Protein AF-A0A382PDN5-F1 (afdb_monomer_lite)

Secondary structure (DSSP, 8-state):
--EEEEESS--HHHHHHHTT-SSEEEEESSHHHHHHHHHTT---EEGGGG--HHHHHHHHHHHHHHHHHHHHGGGSS-EETTEEGGGGS-HHHHHHHHHHHHHHHHHHHHHHHH---SEEEE-HHHHHHHTTSTTGGGEEE--PPP-SS----------

Structure (mmCIF, N/CA/C/O backbone):
data_AF-A0A382PDN5-F1
#
_entry.id   AF-A0A382PDN5-F1
#
loop_
_atom_site.group_PDB
_atom_site.id
_atom_site.type_symbol
_atom_site.label_atom_id
_atom_site.label_alt_id
_atom_site.label_comp_id
_atom_site.label_asym_id
_atom_site.label_entity_id
_atom_site.label_seq_id
_atom_site.pdbx_PDB_ins_code
_atom_site.Cartn_x
_atom_site.Cartn_y
_atom_site.Cartn_z
_atom_site.occupancy
_atom_site.B_iso_or_equiv
_atom_site.auth_seq_id
_atom_site.auth_comp_id
_atom_site.auth_asym_id
_atom_site.auth_atom_id
_atom_site.pdbx_PDB_model_num
ATOM 1 N N . MET A 1 1 ? -5.669 5.560 24.860 1.00 66.44 1 MET A N 1
ATOM 2 C CA . MET A 1 1 ? -4.879 5.960 23.679 1.00 66.44 1 MET A CA 1
ATOM 3 C C . MET A 1 1 ? -5.207 4.973 22.573 1.00 66.44 1 MET A C 1
ATOM 5 O O . MET A 1 1 ? -5.475 3.821 22.897 1.00 66.44 1 MET A O 1
ATOM 9 N N . THR A 1 2 ? -5.313 5.433 21.328 1.00 86.69 2 THR A N 1
ATOM 10 C CA . THR A 1 2 ? -5.840 4.627 20.216 1.00 86.69 2 THR A CA 1
ATOM 11 C C . THR A 1 2 ? -4.689 3.966 19.462 1.00 86.69 2 THR A C 1
ATOM 13 O O . THR A 1 2 ? -3.720 4.637 19.099 1.00 86.69 2 THR A O 1
ATOM 16 N N . GLU A 1 3 ? -4.789 2.655 19.248 1.00 91.38 3 GLU A N 1
ATOM 17 C CA . GLU A 1 3 ? -3.899 1.907 18.353 1.00 91.38 3 GLU A CA 1
ATOM 18 C C . GLU A 1 3 ? -4.482 1.931 16.933 1.00 91.38 3 GLU A C 1
ATOM 20 O O . GLU A 1 3 ? -5.696 1.799 16.763 1.00 91.38 3 GLU A O 1
ATOM 25 N N . LEU A 1 4 ? -3.630 2.072 15.917 1.00 93.38 4 LEU A N 1
ATOM 26 C CA . LEU A 1 4 ? -4.037 1.978 14.515 1.00 93.38 4 LEU A CA 1
ATOM 27 C C . LEU A 1 4 ? -3.518 0.685 13.894 1.00 93.38 4 LEU A C 1
ATOM 29 O O . LEU A 1 4 ? -2.347 0.352 14.053 1.00 93.38 4 LEU A O 1
ATOM 33 N N . TYR A 1 5 ? -4.369 0.005 13.134 1.00 94.00 5 TYR A N 1
ATOM 34 C CA . TYR A 1 5 ? -4.024 -1.193 12.382 1.00 94.00 5 TYR A CA 1
ATOM 35 C C . TYR A 1 5 ? -4.235 -0.946 10.895 1.00 94.00 5 TYR A C 1
ATOM 37 O O . TYR A 1 5 ? -5.367 -0.755 10.447 1.00 94.00 5 TYR A O 1
ATOM 45 N N . ILE A 1 6 ? -3.144 -0.966 10.137 1.00 94.38 6 ILE A N 1
ATOM 46 C CA . ILE A 1 6 ? -3.175 -0.935 8.679 1.00 94.38 6 ILE A CA 1
ATOM 47 C C . ILE A 1 6 ? -3.055 -2.378 8.201 1.00 94.38 6 ILE A C 1
ATOM 49 O O . ILE A 1 6 ? -1.999 -2.999 8.315 1.00 94.38 6 ILE A O 1
ATOM 53 N N . LEU A 1 7 ? -4.178 -2.925 7.743 1.00 93.19 7 LEU A N 1
ATOM 54 C CA . LEU A 1 7 ? -4.314 -4.330 7.393 1.00 93.19 7 LEU A CA 1
ATOM 55 C C . LEU A 1 7 ? -4.007 -4.544 5.917 1.00 93.19 7 LEU A C 1
ATOM 57 O O . LEU A 1 7 ? -4.648 -3.938 5.050 1.00 93.19 7 LEU A O 1
ATOM 61 N N . GLU A 1 8 ? -3.078 -5.460 5.663 1.00 92.50 8 GLU A N 1
ATOM 62 C CA . GLU A 1 8 ? -2.847 -6.024 4.344 1.00 92.50 8 GLU A CA 1
ATOM 63 C C . GLU A 1 8 ? -2.536 -7.527 4.451 1.00 92.50 8 GLU A C 1
ATOM 65 O O . GLU A 1 8 ? -1.745 -7.935 5.303 1.00 92.50 8 GLU A O 1
ATOM 70 N N . GLY A 1 9 ? -3.185 -8.368 3.639 1.00 88.62 9 GLY A N 1
ATOM 71 C CA . GLY A 1 9 ? -2.956 -9.820 3.621 1.00 88.62 9 GLY A CA 1
ATOM 72 C C . GLY A 1 9 ? -3.216 -10.515 4.966 1.00 88.62 9 GLY A C 1
ATOM 73 O O . GLY A 1 9 ? -2.573 -11.516 5.286 1.00 88.62 9 GLY A O 1
ATOM 74 N N . ILE A 1 10 ? -4.114 -9.969 5.795 1.00 86.94 10 ILE A N 1
ATOM 75 C CA . ILE A 1 10 ? -4.315 -10.438 7.173 1.00 86.94 10 ILE A CA 1
ATOM 76 C C . ILE A 1 10 ? -4.905 -11.854 7.203 1.00 86.94 10 ILE A C 1
ATOM 78 O O . ILE A 1 10 ? -5.889 -12.148 6.515 1.00 86.94 10 ILE A O 1
ATOM 82 N N . LYS A 1 11 ? -4.354 -12.748 8.031 1.00 86.19 11 LYS A N 1
ATOM 83 C CA . LYS A 1 11 ? -4.932 -14.089 8.214 1.00 86.19 11 LYS A CA 1
ATOM 84 C C . LYS A 1 11 ? -6.149 -14.042 9.135 1.00 86.19 11 LYS A C 1
ATOM 86 O O . LYS A 1 11 ? -6.278 -13.194 10.013 1.00 86.19 11 LYS A O 1
ATOM 91 N N . GLU A 1 12 ? -7.040 -15.007 8.952 1.00 81.00 12 GLU A N 1
ATOM 92 C CA . GLU A 1 12 ? -8.290 -15.111 9.712 1.00 81.00 12 GLU A CA 1
ATOM 93 C C . GLU A 1 12 ? -8.063 -15.244 11.235 1.00 81.00 12 GLU A C 1
ATOM 95 O O . GLU A 1 12 ? -8.740 -14.620 12.056 1.00 81.00 12 GLU A O 1
ATOM 100 N N . GLU A 1 13 ? -7.045 -16.013 11.621 1.00 81.31 13 GLU A N 1
ATOM 101 C CA . GLU A 1 13 ? -6.668 -16.227 13.022 1.00 81.31 13 GLU A CA 1
ATOM 102 C C . GLU A 1 13 ? -6.192 -14.931 13.701 1.00 81.31 13 GLU A C 1
ATOM 104 O O . GLU A 1 13 ? -6.551 -14.652 14.848 1.00 81.31 13 GLU A O 1
ATOM 109 N N . GLU A 1 14 ? -5.427 -14.106 12.982 1.00 81.69 14 GLU A N 1
ATOM 110 C CA . GLU A 1 14 ? -4.914 -12.822 13.471 1.00 81.69 14 GLU A CA 1
ATOM 111 C C . GLU A 1 14 ? -6.059 -11.819 13.664 1.00 81.69 14 GLU A C 1
ATOM 113 O O . GLU A 1 14 ? -6.145 -11.154 14.700 1.00 81.69 14 GLU A O 1
ATOM 118 N N . LEU A 1 15 ? -7.006 -11.784 12.722 1.00 81.44 15 LEU A N 1
ATOM 119 C CA . LEU A 1 15 ? -8.177 -10.908 12.771 1.00 81.44 15 LEU A CA 1
ATOM 120 C C . LEU A 1 15 ? -9.051 -11.148 14.009 1.00 81.44 15 LEU A C 1
ATOM 122 O O . LEU A 1 15 ? -9.508 -10.206 14.659 1.00 81.44 15 LEU A O 1
ATOM 126 N N . THR A 1 16 ? -9.249 -12.418 14.369 1.00 77.12 16 THR A N 1
ATOM 127 C CA . THR A 1 16 ? -10.064 -12.817 15.527 1.00 77.12 16 THR A CA 1
ATOM 128 C C . THR A 1 16 ? -9.489 -12.288 16.847 1.00 77.12 16 THR A C 1
ATOM 130 O O . THR A 1 16 ? -10.230 -12.005 17.795 1.00 77.12 16 THR A O 1
ATOM 133 N N . ASN A 1 17 ? -8.168 -12.119 16.923 1.00 78.19 17 ASN A N 1
ATOM 134 C CA . ASN A 1 17 ? -7.507 -11.532 18.086 1.00 78.19 17 ASN A CA 1
ATOM 135 C C . ASN A 1 17 ? -7.625 -10.002 18.105 1.00 78.19 17 ASN A C 1
ATOM 137 O O . ASN A 1 17 ? -7.815 -9.425 19.177 1.00 78.19 17 ASN A O 1
ATOM 141 N N . LEU A 1 18 ? -7.572 -9.354 16.938 1.00 77.81 18 LEU A N 1
ATOM 142 C CA . LEU A 1 18 ? -7.718 -7.901 16.804 1.00 77.81 18 LEU A CA 1
ATOM 143 C C . LEU A 1 18 ? -9.123 -7.415 17.172 1.00 77.81 18 LEU A C 1
ATOM 145 O O . LEU A 1 18 ? -9.258 -6.406 17.861 1.00 77.81 18 LEU A O 1
ATOM 149 N N . ALA A 1 19 ? -10.163 -8.169 16.805 1.00 70.00 19 ALA A N 1
ATOM 150 C CA . ALA A 1 19 ? -11.560 -7.827 17.090 1.00 70.00 19 ALA A CA 1
ATOM 151 C C . ALA A 1 19 ? -11.896 -7.737 18.596 1.00 70.00 19 ALA A C 1
ATOM 153 O O . ALA A 1 19 ? -12.935 -7.198 18.970 1.00 70.00 19 ALA A O 1
ATOM 154 N N . LYS A 1 20 ? -11.028 -8.251 19.479 1.00 70.75 20 LYS A N 1
ATOM 155 C CA . LYS A 1 20 ? -11.195 -8.185 20.942 1.00 70.75 20 LYS A CA 1
ATOM 156 C C . LYS A 1 20 ? -10.667 -6.881 21.556 1.00 70.75 20 LYS A C 1
ATOM 158 O O . LYS A 1 20 ? -10.794 -6.691 22.765 1.00 70.75 20 LYS A O 1
ATOM 163 N N . LYS A 1 21 ? -10.039 -6.001 20.766 1.00 70.88 21 LYS A N 1
ATOM 164 C CA . LYS A 1 21 ? -9.464 -4.737 21.243 1.00 70.88 21 LYS A CA 1
ATOM 165 C C . LYS A 1 21 ? -10.480 -3.595 21.127 1.00 70.88 21 LYS A C 1
ATOM 167 O O . LYS A 1 21 ? -10.923 -3.248 20.042 1.00 70.88 21 LYS A O 1
ATOM 172 N N . ASN A 1 22 ? -10.818 -2.980 22.262 1.00 62.56 22 ASN A N 1
ATOM 173 C CA . ASN A 1 22 ? -11.891 -1.978 22.368 1.00 62.56 22 ASN A CA 1
ATOM 174 C C . ASN A 1 22 ? -11.512 -0.551 21.907 1.00 62.56 22 ASN A C 1
ATOM 176 O O . ASN A 1 22 ? -12.383 0.312 21.863 1.00 62.56 22 ASN A O 1
ATOM 180 N N . PHE A 1 23 ? -10.240 -0.275 21.588 1.00 68.69 23 PHE A N 1
ATOM 181 C CA . PHE A 1 23 ? -9.743 1.070 21.235 1.00 68.69 23 PHE A CA 1
ATOM 182 C C . PHE A 1 23 ? -8.806 1.030 20.024 1.00 68.69 23 PHE A C 1
ATOM 184 O O . PHE A 1 23 ? -7.640 1.430 20.098 1.00 68.69 23 PHE A O 1
ATOM 191 N N . SER A 1 24 ? -9.310 0.491 18.917 1.00 83.06 24 SER A N 1
ATOM 192 C CA . SER A 1 24 ? -8.533 0.288 17.698 1.00 83.06 24 SER A CA 1
ATOM 193 C C . SER A 1 24 ? -9.225 0.915 16.495 1.00 83.06 24 SER A C 1
ATOM 195 O O . SER A 1 24 ? -10.424 0.730 16.298 1.00 83.06 24 SER A O 1
ATOM 197 N N . GLU A 1 25 ? -8.460 1.658 15.700 1.00 91.88 25 GLU A N 1
ATOM 198 C CA . GLU A 1 25 ? -8.863 2.051 14.353 1.00 91.88 25 GLU A CA 1
ATOM 199 C C . GLU A 1 25 ? -8.276 1.070 13.340 1.00 91.88 25 GLU A C 1
ATOM 201 O O . GLU A 1 25 ? -7.160 0.573 13.510 1.00 91.88 25 GLU A O 1
ATOM 206 N N . PHE A 1 26 ? -9.032 0.808 12.278 1.00 93.75 26 PHE A N 1
ATOM 207 C CA . PHE A 1 26 ? -8.647 -0.110 11.216 1.00 93.75 26 PHE A CA 1
ATOM 208 C C . PHE A 1 26 ? -8.690 0.608 9.871 1.00 93.75 26 PHE A C 1
ATOM 210 O O . PHE A 1 26 ? -9.667 1.292 9.554 1.00 93.75 26 PHE A O 1
ATOM 217 N N . ILE A 1 27 ? -7.639 0.421 9.079 1.00 95.19 27 ILE A N 1
ATOM 218 C CA . ILE A 1 27 ? -7.565 0.841 7.680 1.00 95.19 27 ILE A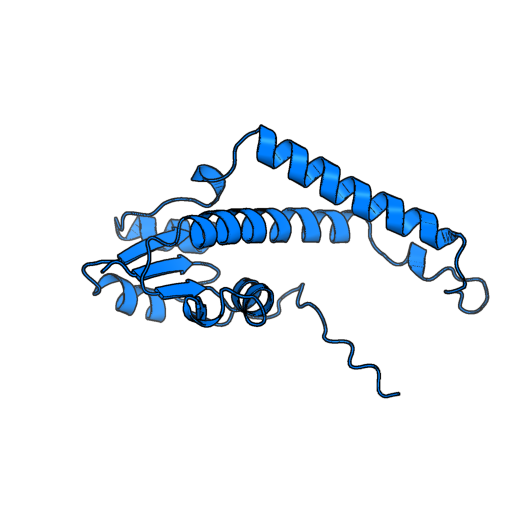 CA 1
ATOM 219 C C . ILE A 1 27 ? -7.166 -0.382 6.864 1.00 95.19 27 ILE A C 1
ATOM 221 O O . ILE A 1 27 ? -6.257 -1.107 7.258 1.00 95.19 27 ILE A O 1
ATOM 225 N N . THR A 1 28 ? -7.827 -0.628 5.739 1.00 95.44 28 THR A N 1
ATOM 226 C CA . THR A 1 28 ? -7.515 -1.773 4.871 1.00 95.44 28 THR A CA 1
ATOM 227 C C . THR A 1 28 ? -6.870 -1.314 3.574 1.00 95.44 28 THR A C 1
ATOM 229 O O . THR A 1 28 ? -7.404 -0.435 2.892 1.00 95.44 28 THR A O 1
ATOM 232 N N . PHE A 1 29 ? -5.732 -1.919 3.234 1.00 95.31 29 PHE A N 1
ATOM 233 C CA . PHE A 1 29 ? -4.963 -1.634 2.015 1.00 95.31 29 PHE A CA 1
ATOM 234 C C . PHE A 1 29 ? -5.217 -2.645 0.891 1.00 95.31 29 PHE A C 1
ATOM 236 O O . PHE A 1 29 ? -4.765 -2.436 -0.232 1.00 95.31 29 PHE A O 1
ATOM 243 N N . ASP A 1 30 ? -5.977 -3.705 1.169 1.00 92.88 30 ASP A N 1
ATOM 244 C CA . ASP A 1 30 ? -6.412 -4.683 0.181 1.00 92.88 30 ASP A CA 1
ATOM 245 C C . ASP A 1 30 ? -7.894 -5.059 0.356 1.00 92.88 30 ASP A C 1
ATOM 247 O O . ASP A 1 30 ? -8.511 -4.859 1.410 1.00 92.88 30 ASP A O 1
ATOM 251 N N . TYR A 1 31 ? -8.461 -5.624 -0.710 1.00 93.12 31 TYR A N 1
ATOM 252 C CA . TYR A 1 31 ? -9.862 -6.027 -0.763 1.00 93.12 31 TYR A CA 1
ATOM 253 C C . TYR A 1 31 ? -10.197 -7.219 0.149 1.00 93.12 31 TYR A C 1
ATOM 255 O O . TYR A 1 31 ? -11.296 -7.284 0.697 1.00 93.12 31 TYR A O 1
ATOM 263 N N . GLU A 1 32 ? -9.283 -8.172 0.319 1.00 92.56 32 GLU A N 1
ATOM 264 C CA . GLU A 1 32 ? -9.492 -9.353 1.156 1.00 92.56 32 GLU A CA 1
ATOM 265 C C . GLU A 1 32 ? -9.642 -8.962 2.634 1.00 92.56 32 GLU A C 1
ATOM 267 O O . GLU A 1 32 ? -10.585 -9.395 3.299 1.00 92.56 32 GLU A O 1
ATOM 272 N N . SER A 1 33 ? -8.771 -8.085 3.132 1.00 92.69 33 SER A N 1
ATOM 273 C CA . SER A 1 33 ? -8.834 -7.503 4.474 1.00 92.69 33 SER A CA 1
ATOM 274 C C . SER A 1 33 ? -10.118 -6.689 4.668 1.00 92.69 33 SER A C 1
ATOM 276 O O . SER A 1 33 ? -10.815 -6.873 5.670 1.00 92.69 33 SER A O 1
ATOM 278 N N . HIS A 1 34 ? -10.485 -5.851 3.688 1.00 94.56 34 HIS A N 1
ATOM 279 C CA . HIS A 1 34 ? -11.761 -5.121 3.678 1.00 94.56 34 HIS A CA 1
ATOM 280 C C . HIS A 1 34 ? -12.961 -6.065 3.806 1.00 94.56 34 HIS A C 1
ATOM 282 O O . HIS A 1 34 ? -13.830 -5.874 4.663 1.00 94.56 34 HIS A O 1
ATOM 288 N N . LYS A 1 35 ? -12.998 -7.115 2.982 1.00 94.19 35 LYS A N 1
ATOM 289 C CA . LYS A 1 35 ? -14.084 -8.094 2.974 1.00 94.19 35 LYS A CA 1
ATOM 290 C C . LYS A 1 35 ? -14.190 -8.810 4.319 1.00 94.19 35 LYS A C 1
ATOM 292 O O . LYS A 1 35 ? -15.273 -8.866 4.893 1.00 94.19 35 LYS A O 1
ATOM 297 N N . LYS A 1 36 ? -13.066 -9.270 4.876 1.00 92.12 36 LYS A N 1
ATOM 298 C CA . LYS A 1 36 ? -13.038 -9.943 6.183 1.00 92.12 36 LYS A CA 1
ATOM 299 C C . LYS A 1 36 ? -13.558 -9.052 7.320 1.00 92.12 36 LYS A C 1
ATOM 301 O O . LYS A 1 36 ? -14.297 -9.540 8.175 1.00 92.12 36 LYS A O 1
ATOM 306 N N . LEU A 1 37 ? -13.202 -7.767 7.360 1.00 91.56 37 LEU A N 1
ATOM 307 C CA . LEU A 1 37 ? -13.744 -6.845 8.368 1.00 91.56 37 LEU A CA 1
ATOM 308 C C . LEU A 1 37 ? -15.236 -6.565 8.149 1.00 91.56 37 LEU A C 1
ATOM 310 O O . LEU A 1 37 ? -16.010 -6.576 9.109 1.00 91.56 37 LEU A O 1
ATOM 314 N N . SER A 1 38 ? -15.640 -6.362 6.893 1.00 93.06 38 SER A N 1
ATOM 315 C CA . SER A 1 38 ? -17.030 -6.086 6.509 1.00 93.06 38 SER A CA 1
ATOM 316 C C . SER A 1 38 ? -17.968 -7.236 6.871 1.00 93.06 38 SER A C 1
ATOM 318 O O . SER A 1 38 ? -19.006 -7.001 7.485 1.00 93.06 38 SER A O 1
ATOM 320 N N . ASP A 1 39 ? -17.570 -8.481 6.595 1.00 92.44 39 ASP A N 1
ATOM 321 C CA . ASP A 1 39 ? -18.343 -9.690 6.918 1.00 92.44 39 ASP A CA 1
ATOM 322 C C . ASP A 1 39 ? -18.603 -9.840 8.432 1.00 92.44 39 ASP A C 1
ATOM 324 O O . ASP A 1 39 ? -19.553 -10.500 8.851 1.00 92.44 39 ASP A O 1
ATOM 328 N N . ARG A 1 40 ? -17.775 -9.201 9.270 1.00 88.75 40 ARG A N 1
ATOM 329 C CA . ARG A 1 40 ? -17.882 -9.188 10.741 1.00 88.75 40 ARG A CA 1
ATOM 330 C C . ARG A 1 40 ? -18.505 -7.910 11.293 1.00 88.75 40 ARG A C 1
ATOM 332 O O . ARG A 1 40 ? -18.575 -7.752 12.510 1.00 88.75 40 ARG A O 1
ATOM 339 N N . ASN A 1 41 ? -18.947 -7.005 10.420 1.00 90.12 41 ASN A N 1
ATOM 340 C CA . ASN A 1 41 ? -19.482 -5.698 10.784 1.00 90.12 41 ASN A CA 1
ATOM 341 C C . ASN A 1 41 ? -18.505 -4.865 11.645 1.00 90.12 41 ASN A C 1
ATOM 343 O O . ASN A 1 41 ? -18.917 -4.132 12.545 1.00 90.12 41 ASN A O 1
ATOM 347 N N . ILE A 1 42 ? -17.197 -5.003 11.393 1.00 89.31 42 ILE A N 1
ATOM 348 C CA . ILE A 1 42 ? -16.157 -4.214 12.059 1.00 89.31 42 ILE A CA 1
ATOM 349 C C . ILE A 1 42 ? -15.961 -2.920 11.272 1.00 89.31 42 ILE A C 1
ATOM 351 O O . ILE A 1 42 ? -15.674 -2.946 10.074 1.00 89.31 42 ILE A O 1
ATOM 355 N N . HIS A 1 43 ? -16.099 -1.780 11.948 1.00 91.50 43 HIS A N 1
ATOM 356 C CA . HIS A 1 43 ? -15.883 -0.476 11.329 1.00 91.50 43 HIS A CA 1
ATOM 357 C C . HIS A 1 43 ? -14.412 -0.281 10.948 1.00 91.50 43 HIS A C 1
ATOM 359 O O . HIS A 1 43 ? -13.513 -0.530 11.751 1.00 91.50 43 HIS A O 1
ATOM 365 N N . HIS A 1 44 ? -14.180 0.185 9.725 1.00 94.00 44 HIS A N 1
ATOM 366 C CA . HIS A 1 44 ? -12.856 0.451 9.180 1.00 94.00 44 HIS A CA 1
ATOM 367 C C . HIS A 1 44 ? -12.947 1.452 8.029 1.00 94.00 44 HIS A C 1
ATOM 369 O O . HIS A 1 44 ? -14.027 1.681 7.481 1.00 94.00 44 HIS A O 1
ATOM 375 N N . LYS A 1 45 ? -11.802 2.033 7.679 1.00 95.81 45 LYS A N 1
ATOM 376 C CA . LYS A 1 45 ? -11.634 2.914 6.520 1.00 95.81 45 LYS A CA 1
ATOM 377 C C . LYS A 1 45 ? -10.890 2.183 5.406 1.00 95.81 45 LYS A C 1
ATOM 379 O O . LYS A 1 45 ? -10.148 1.230 5.659 1.00 95.81 45 LYS A O 1
ATOM 384 N N . LEU A 1 46 ? -11.062 2.649 4.182 1.00 96.62 46 LEU A N 1
ATOM 385 C CA . LEU A 1 46 ? -10.321 2.181 3.019 1.00 96.62 46 LEU A CA 1
ATOM 386 C C . LEU A 1 46 ? -9.124 3.091 2.765 1.00 96.62 46 LEU A C 1
ATOM 388 O O . LEU A 1 46 ? -9.165 4.278 3.078 1.00 96.62 46 LEU A O 1
ATOM 392 N N . ILE A 1 47 ? -8.069 2.561 2.142 1.00 95.62 47 ILE A N 1
ATOM 393 C CA . ILE A 1 47 ? -6.963 3.396 1.649 1.00 95.62 47 ILE A CA 1
ATOM 394 C C . ILE A 1 47 ? -7.465 4.539 0.750 1.00 95.62 47 ILE A C 1
ATOM 396 O O . ILE A 1 47 ? -6.975 5.661 0.844 1.00 95.62 47 ILE A O 1
ATOM 400 N N . ASP A 1 48 ? -8.492 4.275 -0.062 1.00 94.38 48 ASP A N 1
ATOM 401 C CA . ASP A 1 48 ? -9.086 5.253 -0.974 1.00 94.38 48 ASP A CA 1
ATOM 402 C C . ASP A 1 48 ? -9.722 6.451 -0.259 1.00 94.38 48 ASP A C 1
ATOM 404 O O . ASP A 1 48 ? -9.775 7.533 -0.845 1.00 94.38 48 ASP A O 1
ATOM 408 N N . ASP A 1 49 ? -10.128 6.301 1.008 1.00 95.56 49 ASP A N 1
ATOM 409 C CA . ASP A 1 49 ? -10.678 7.399 1.816 1.00 95.56 49 ASP A CA 1
ATOM 410 C C . ASP A 1 49 ? -9.620 8.475 2.132 1.00 95.56 49 ASP A C 1
ATOM 412 O O . ASP A 1 49 ? -9.960 9.589 2.532 1.00 95.56 49 ASP A O 1
ATOM 416 N N . TYR A 1 50 ? -8.336 8.149 1.948 1.00 95.12 50 TYR A N 1
ATOM 417 C CA . TYR A 1 50 ? -7.192 9.030 2.194 1.00 95.12 50 TYR A CA 1
ATOM 418 C C . TYR A 1 50 ? -6.581 9.598 0.906 1.00 95.12 50 TYR A C 1
ATOM 420 O O . TYR A 1 50 ? -5.680 10.431 0.973 1.00 95.12 50 TYR A O 1
ATOM 428 N N . ILE A 1 51 ? -7.047 9.162 -0.268 1.00 95.12 51 ILE A N 1
ATOM 429 C CA . ILE A 1 51 ? -6.453 9.526 -1.557 1.00 95.12 51 ILE A CA 1
ATOM 430 C C . ILE A 1 51 ? -7.424 10.412 -2.339 1.00 95.12 51 ILE A C 1
ATOM 432 O O . ILE A 1 51 ? -8.468 9.971 -2.827 1.00 95.12 51 ILE A O 1
ATOM 436 N N . THR A 1 52 ? -7.039 11.673 -2.524 1.00 96.00 52 THR A N 1
ATOM 437 C CA . THR A 1 52 ? -7.767 12.626 -3.368 1.00 96.00 52 THR A CA 1
ATOM 438 C C . THR A 1 52 ? -7.434 12.444 -4.851 1.00 96.00 52 THR A C 1
ATOM 440 O O . THR A 1 52 ? -6.437 11.827 -5.225 1.00 96.00 52 THR A O 1
ATOM 443 N N . ASP A 1 53 ? -8.228 13.043 -5.739 1.00 96.19 53 ASP A N 1
ATOM 444 C CA . ASP A 1 53 ? -7.929 13.034 -7.179 1.00 96.19 53 ASP A CA 1
ATOM 445 C C . ASP A 1 53 ? -6.638 13.782 -7.531 1.00 96.19 53 ASP A C 1
ATOM 447 O O . ASP A 1 53 ? -5.969 13.444 -8.512 1.00 96.19 53 ASP A O 1
ATOM 451 N N . LEU A 1 54 ? -6.266 14.779 -6.720 1.00 96.56 54 LEU A N 1
ATOM 452 C CA . LEU A 1 54 ? -4.970 15.438 -6.836 1.00 96.56 54 LEU A CA 1
ATOM 453 C C . LEU A 1 54 ? -3.848 14.459 -6.480 1.00 96.56 54 LEU A C 1
ATOM 455 O O . LEU A 1 54 ? -2.905 14.323 -7.254 1.00 96.56 54 LEU A O 1
ATOM 459 N N . ASP A 1 55 ? -3.995 13.710 -5.383 1.00 95.75 55 ASP A N 1
ATOM 460 C CA . ASP A 1 55 ? -3.018 12.693 -4.989 1.00 95.75 55 ASP A CA 1
ATOM 461 C C . ASP A 1 55 ? -2.854 11.626 -6.073 1.00 95.75 55 ASP A C 1
ATOM 463 O O . ASP A 1 55 ? -1.727 11.283 -6.420 1.00 95.75 55 ASP A O 1
ATOM 467 N N . ARG A 1 56 ? -3.961 11.147 -6.661 1.00 95.19 56 ARG A N 1
ATOM 468 C CA . ARG A 1 56 ? -3.929 10.183 -7.776 1.00 95.19 56 ARG A CA 1
ATOM 469 C C . ARG A 1 56 ? -3.117 10.715 -8.953 1.00 95.19 56 ARG A C 1
ATOM 471 O O . ARG A 1 56 ? -2.314 9.977 -9.524 1.00 95.19 56 ARG A O 1
ATOM 478 N N . ARG A 1 57 ? -3.308 11.989 -9.310 1.00 96.44 57 ARG A N 1
ATOM 479 C CA . ARG A 1 57 ? -2.570 12.633 -10.402 1.00 96.44 57 ARG A CA 1
ATOM 480 C C . ARG A 1 57 ? -1.086 12.758 -10.080 1.00 96.44 57 ARG A C 1
ATOM 482 O O . ARG A 1 57 ? -0.266 12.377 -10.904 1.00 96.44 57 ARG A O 1
ATOM 489 N N . GLU A 1 58 ? -0.748 13.225 -8.883 1.00 96.12 58 GLU A N 1
ATOM 490 C CA . GLU A 1 58 ? 0.645 13.351 -8.445 1.00 96.12 58 GLU A CA 1
ATOM 491 C C . GLU A 1 58 ? 1.368 12.001 -8.445 1.00 96.12 58 GLU A C 1
ATOM 493 O O . GLU A 1 58 ? 2.489 11.904 -8.939 1.00 96.12 58 GLU A O 1
ATOM 498 N N . ILE A 1 59 ? 0.720 10.944 -7.945 1.00 95.44 59 ILE A N 1
ATOM 499 C CA . ILE A 1 59 ? 1.279 9.586 -7.925 1.00 95.44 59 ILE A CA 1
ATOM 500 C C . ILE A 1 59 ? 1.497 9.071 -9.351 1.00 95.44 59 ILE A C 1
ATOM 502 O O . ILE A 1 59 ? 2.538 8.476 -9.646 1.00 95.44 59 ILE A O 1
ATOM 506 N N . PHE A 1 60 ? 0.540 9.314 -10.247 1.00 94.31 60 PHE A N 1
ATOM 507 C CA . PHE A 1 60 ? 0.651 8.933 -11.651 1.00 94.31 60 PHE A CA 1
ATOM 508 C C . PHE A 1 60 ? 1.795 9.674 -12.357 1.00 94.31 60 PHE A C 1
ATOM 510 O O . PHE A 1 60 ? 2.621 9.048 -13.027 1.00 94.31 60 PHE A O 1
ATOM 517 N N . ASP A 1 61 ? 1.883 10.992 -12.180 1.00 95.00 61 ASP A N 1
ATOM 518 C CA . ASP A 1 61 ? 2.926 11.823 -12.783 1.00 95.00 61 ASP A CA 1
ATOM 519 C C . ASP A 1 61 ? 4.312 11.455 -12.238 1.00 95.00 61 ASP A C 1
ATOM 521 O O . ASP A 1 61 ? 5.260 11.295 -13.014 1.00 95.00 61 ASP A O 1
ATOM 525 N N . PHE A 1 62 ? 4.420 11.225 -10.926 1.00 94.00 62 PHE A N 1
ATOM 526 C CA . PHE A 1 62 ? 5.637 10.734 -10.285 1.00 94.00 62 PHE A CA 1
ATOM 527 C C . PHE A 1 62 ? 6.067 9.385 -10.870 1.00 94.00 62 PHE A C 1
ATOM 529 O O . PHE A 1 62 ? 7.203 9.254 -11.332 1.00 94.00 62 PHE A O 1
ATOM 536 N N . SER A 1 63 ? 5.151 8.415 -10.939 1.00 92.31 63 SER A N 1
ATOM 537 C CA . SER A 1 63 ? 5.441 7.076 -11.464 1.00 92.31 63 SER A CA 1
ATOM 538 C C . SER A 1 63 ? 5.930 7.140 -12.913 1.00 92.31 63 SER A C 1
ATOM 540 O O . SER A 1 63 ? 6.933 6.520 -13.260 1.00 92.31 63 SER A O 1
ATOM 542 N N . ASN A 1 64 ? 5.297 7.961 -13.758 1.00 91.00 64 ASN A N 1
ATOM 543 C CA . ASN A 1 64 ? 5.757 8.176 -15.132 1.00 91.00 64 ASN A CA 1
ATOM 544 C C . ASN A 1 64 ? 7.120 8.873 -15.210 1.00 91.00 64 ASN A C 1
ATOM 546 O O . ASN A 1 64 ? 7.909 8.572 -16.104 1.00 91.00 64 ASN A O 1
ATOM 550 N N . SER A 1 65 ? 7.416 9.801 -14.297 1.00 91.69 65 SER A N 1
ATOM 551 C CA . SER A 1 65 ? 8.726 10.456 -14.247 1.00 91.69 65 SER A CA 1
ATOM 552 C C . SER A 1 65 ? 9.847 9.467 -13.907 1.00 91.69 65 SER A C 1
ATOM 554 O O . SER A 1 65 ? 10.917 9.533 -14.511 1.00 91.69 65 SER A O 1
ATOM 556 N N . CYS A 1 66 ? 9.589 8.499 -13.019 1.00 89.25 66 CYS A N 1
ATOM 557 C CA . CYS A 1 66 ? 10.520 7.412 -12.722 1.00 89.25 66 CYS A CA 1
ATOM 558 C C . CYS A 1 66 ? 10.789 6.554 -13.964 1.00 89.25 66 CYS A C 1
ATOM 560 O O . CYS A 1 66 ? 11.945 6.275 -14.271 1.00 89.25 66 CYS A O 1
ATOM 562 N N . LEU A 1 67 ? 9.743 6.198 -14.716 1.00 86.56 67 LEU A N 1
ATOM 563 C CA . LEU A 1 67 ? 9.883 5.427 -15.957 1.00 86.56 67 LEU A CA 1
ATOM 564 C C . LEU A 1 67 ? 10.709 6.174 -17.012 1.00 86.56 67 LEU A C 1
ATOM 566 O O . LEU A 1 67 ? 11.587 5.579 -17.627 1.00 86.56 67 LEU A O 1
ATOM 570 N N . LYS A 1 68 ? 10.489 7.484 -17.180 1.00 86.62 68 LYS A N 1
ATOM 571 C CA . LYS A 1 68 ? 11.282 8.313 -18.105 1.00 86.62 68 LYS A CA 1
ATOM 572 C C . LYS A 1 68 ? 12.757 8.363 -17.719 1.00 86.62 68 LYS A C 1
ATOM 574 O O . LYS A 1 68 ? 13.611 8.231 -18.584 1.00 86.62 68 LYS A O 1
ATOM 579 N N . LYS A 1 69 ? 13.066 8.487 -16.425 1.00 85.50 69 LYS A N 1
ATOM 580 C CA . LYS A 1 69 ? 14.457 8.424 -15.951 1.00 85.50 69 LYS A CA 1
ATOM 581 C C . LYS A 1 69 ? 15.113 7.089 -16.289 1.00 85.50 69 LYS A C 1
ATOM 583 O O . LYS A 1 69 ? 16.283 7.076 -16.635 1.00 85.50 69 LYS A O 1
ATOM 588 N N . ILE A 1 70 ? 14.371 5.979 -16.237 1.00 81.94 70 ILE A N 1
ATOM 589 C CA . ILE A 1 70 ? 14.873 4.666 -16.676 1.00 81.94 70 ILE A CA 1
ATOM 590 C C . ILE A 1 70 ? 15.234 4.680 -18.164 1.00 81.94 70 ILE A C 1
ATOM 592 O O . ILE A 1 70 ? 16.278 4.158 -18.542 1.00 81.94 70 ILE A O 1
ATOM 596 N N . GLU A 1 71 ? 14.436 5.345 -19.000 1.00 75.56 71 GLU A N 1
ATOM 597 C CA . GLU A 1 71 ? 14.732 5.505 -20.428 1.00 75.56 71 GLU A CA 1
ATOM 598 C C . GLU A 1 71 ? 15.993 6.344 -20.680 1.00 75.56 71 GLU A C 1
ATOM 600 O O . GLU A 1 71 ? 16.727 6.055 -21.621 1.00 75.56 71 GLU A O 1
ATOM 605 N N . GLU A 1 72 ? 16.309 7.317 -19.823 1.00 80.62 72 GLU A N 1
ATOM 606 C CA . GLU A 1 72 ? 17.568 8.075 -19.899 1.00 80.62 72 GLU A CA 1
ATOM 607 C C . GLU A 1 72 ? 18.797 7.175 -19.641 1.00 80.62 72 GLU A C 1
ATOM 609 O O . GLU A 1 72 ? 19.865 7.406 -20.209 1.00 80.62 72 GLU A O 1
ATOM 614 N N . PHE A 1 73 ? 18.653 6.077 -18.880 1.00 74.38 73 PHE A N 1
ATOM 615 C CA . PHE A 1 73 ? 19.721 5.078 -18.724 1.00 74.38 73 PHE A CA 1
ATOM 616 C C . PHE A 1 73 ? 19.940 4.213 -19.973 1.00 74.38 73 PHE A C 1
ATOM 618 O O . PHE A 1 73 ? 20.923 3.470 -20.004 1.00 74.38 73 PHE A O 1
ATOM 625 N N . ASN A 1 74 ? 19.122 4.307 -21.031 1.00 63.19 74 ASN A N 1
ATOM 626 C CA . ASN A 1 74 ? 19.432 3.622 -22.295 1.00 63.19 74 ASN A CA 1
ATOM 627 C C . ASN A 1 74 ? 20.737 4.109 -22.940 1.00 63.19 74 ASN A C 1
ATOM 629 O O . ASN A 1 74 ? 21.324 3.387 -23.750 1.00 63.19 74 ASN A O 1
ATOM 633 N N . GLU A 1 75 ? 21.215 5.297 -22.566 1.00 62.28 75 GLU A N 1
ATOM 634 C CA . GLU A 1 75 ? 22.525 5.811 -22.975 1.00 62.28 75 GLU A CA 1
ATOM 635 C C . GLU A 1 75 ? 23.679 5.311 -22.073 1.00 62.28 75 GLU A C 1
ATOM 637 O O . GLU A 1 75 ? 24.838 5.654 -22.303 1.00 62.28 75 GLU A O 1
ATOM 642 N N . SER A 1 76 ? 23.391 4.477 -21.062 1.00 62.06 76 SER A N 1
ATOM 643 C CA . SER A 1 76 ? 24.345 4.046 -20.030 1.00 62.06 76 SER A CA 1
ATOM 644 C C . SER A 1 76 ? 25.057 2.706 -20.300 1.00 62.06 76 SER A C 1
ATOM 646 O O . SER A 1 76 ? 24.700 1.909 -21.168 1.00 62.06 76 SER A O 1
ATOM 648 N N . VAL A 1 77 ? 26.105 2.477 -19.501 1.00 57.66 77 VAL A N 1
ATOM 649 C CA . VAL A 1 77 ? 27.156 1.441 -19.578 1.00 57.66 77 VAL A CA 1
ATOM 650 C C . VAL A 1 77 ? 26.656 0.009 -19.283 1.00 57.66 77 VAL A C 1
ATOM 652 O O . VAL A 1 77 ? 27.438 -0.937 -19.348 1.00 57.66 77 VAL A O 1
ATOM 655 N N . LEU A 1 78 ? 25.366 -0.191 -18.979 1.00 70.69 78 LEU A N 1
ATOM 656 C CA . LEU A 1 78 ? 24.798 -1.501 -18.621 1.00 70.69 78 LEU A CA 1
ATOM 657 C C . LEU A 1 78 ? 24.498 -2.361 -19.866 1.00 70.69 78 LEU A C 1
ATOM 659 O O . LEU A 1 78 ? 23.350 -2.644 -20.220 1.00 70.69 78 LEU A O 1
ATOM 663 N N . ARG A 1 79 ? 25.567 -2.762 -20.558 1.00 78.31 79 ARG A N 1
ATOM 664 C CA . ARG A 1 79 ? 25.513 -3.629 -21.737 1.00 78.31 79 ARG A CA 1
ATOM 665 C C . ARG A 1 79 ? 26.205 -4.962 -21.482 1.00 78.31 79 ARG A C 1
ATOM 667 O O . ARG A 1 79 ? 27.305 -4.997 -20.941 1.00 78.31 79 ARG A O 1
ATOM 674 N N . PHE A 1 80 ? 25.606 -6.046 -21.963 1.00 82.12 80 PHE A N 1
ATOM 675 C CA . PHE A 1 80 ? 26.233 -7.367 -22.032 1.00 82.12 80 PHE A CA 1
ATOM 676 C C . PHE A 1 80 ? 26.218 -7.848 -23.483 1.00 82.12 80 PHE A C 1
ATOM 678 O O . PHE A 1 80 ? 25.149 -8.123 -24.014 1.00 82.12 80 PHE A O 1
ATOM 685 N N . HIS A 1 81 ? 27.383 -7.909 -24.138 1.00 82.25 81 HIS A N 1
ATOM 686 C CA . HIS A 1 81 ? 27.509 -8.293 -25.556 1.00 82.25 81 HIS A CA 1
ATOM 687 C C . HIS A 1 81 ? 26.442 -7.637 -26.461 1.00 82.25 81 HIS A C 1
ATOM 689 O O . HIS A 1 81 ? 25.651 -8.322 -27.101 1.00 82.25 81 HIS A O 1
ATOM 695 N N . ASP A 1 82 ? 26.390 -6.300 -26.455 1.00 79.88 82 ASP A N 1
ATOM 696 C CA . ASP A 1 82 ? 25.434 -5.462 -27.207 1.00 79.88 82 ASP A CA 1
ATOM 697 C C . ASP A 1 82 ? 23.964 -5.515 -26.754 1.00 79.88 82 ASP A C 1
ATOM 699 O O . ASP A 1 82 ? 23.137 -4.746 -27.249 1.00 79.88 82 ASP A O 1
ATOM 703 N N . ILE A 1 83 ? 23.633 -6.330 -25.752 1.00 81.12 83 ILE A N 1
ATOM 704 C CA . ILE A 1 83 ? 22.318 -6.331 -25.109 1.00 81.12 83 ILE A CA 1
ATOM 705 C C . ILE A 1 83 ? 22.275 -5.201 -24.085 1.00 81.12 83 ILE A C 1
ATOM 707 O O . ILE A 1 83 ? 23.033 -5.205 -23.116 1.00 81.12 83 ILE A O 1
ATOM 711 N N . ASN A 1 84 ? 21.372 -4.242 -24.279 1.00 82.69 84 ASN A N 1
ATOM 712 C CA . ASN A 1 84 ? 21.064 -3.234 -23.271 1.00 82.69 84 ASN A CA 1
ATOM 713 C C . ASN A 1 84 ? 20.147 -3.847 -22.203 1.00 82.69 84 ASN A C 1
ATOM 715 O O . ASN A 1 84 ? 18.983 -4.140 -22.478 1.00 82.69 84 ASN A O 1
ATOM 719 N N . LEU A 1 85 ? 20.677 -4.026 -20.992 1.00 82.75 85 LEU A N 1
ATOM 720 C CA . LEU A 1 85 ? 19.954 -4.666 -19.893 1.00 82.75 85 LEU A CA 1
ATOM 721 C C . LEU A 1 85 ? 18.801 -3.805 -19.357 1.00 82.75 85 LEU A C 1
ATOM 723 O O . LEU A 1 85 ? 17.851 -4.350 -18.806 1.00 82.75 85 LEU A O 1
ATOM 727 N N . VAL A 1 86 ? 18.820 -2.486 -19.577 1.00 82.00 86 VAL A N 1
ATOM 728 C CA . VAL A 1 86 ? 17.713 -1.584 -19.208 1.00 82.00 86 VAL A CA 1
ATOM 729 C C . VAL A 1 86 ? 16.429 -1.952 -19.957 1.00 82.00 86 VAL A C 1
ATOM 731 O O . VAL A 1 86 ? 15.339 -1.879 -19.395 1.00 82.00 86 VAL A O 1
ATOM 734 N N . ASN A 1 87 ? 16.547 -2.440 -21.196 1.00 79.38 87 ASN A N 1
ATOM 735 C CA . ASN A 1 87 ? 15.399 -2.871 -21.997 1.00 79.38 87 ASN A CA 1
ATOM 736 C C . ASN A 1 87 ? 14.733 -4.159 -21.482 1.00 79.38 87 ASN A C 1
ATOM 738 O O . ASN A 1 87 ? 13.665 -4.510 -21.977 1.00 79.38 87 ASN A O 1
ATOM 742 N N . LEU A 1 88 ? 15.346 -4.873 -20.530 1.00 82.94 88 LEU A N 1
ATOM 743 C CA . LEU A 1 88 ? 14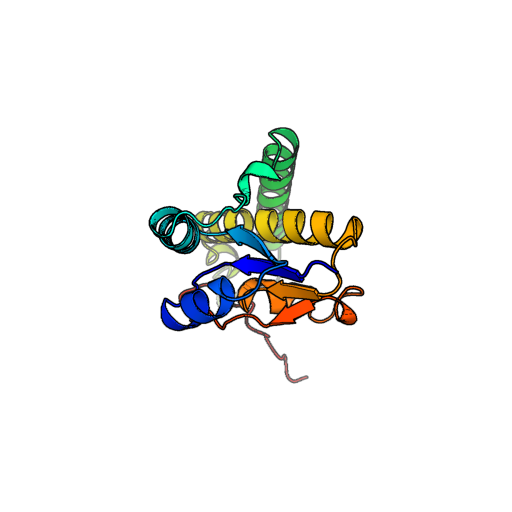.740 -6.055 -19.909 1.00 82.94 88 LEU A CA 1
ATOM 744 C C . LEU A 1 88 ? 13.674 -5.690 -18.870 1.00 82.94 88 LEU A C 1
ATOM 746 O O . LEU A 1 88 ? 12.887 -6.549 -18.484 1.00 82.94 88 LEU A O 1
ATOM 750 N N . ILE A 1 89 ? 13.640 -4.438 -18.413 1.00 82.38 89 ILE A N 1
ATOM 751 C CA . ILE A 1 89 ? 12.658 -3.970 -17.437 1.00 82.38 89 ILE A CA 1
ATOM 752 C C . ILE A 1 89 ? 11.296 -3.839 -18.132 1.00 82.38 89 ILE A C 1
ATOM 754 O O . ILE A 1 89 ? 11.114 -2.976 -18.998 1.00 82.38 89 ILE A O 1
ATOM 758 N N . ASP A 1 90 ? 10.313 -4.651 -17.732 1.00 84.75 90 ASP A N 1
ATOM 759 C CA . ASP A 1 90 ? 8.936 -4.461 -18.190 1.00 84.75 90 ASP A CA 1
ATOM 760 C C . ASP A 1 90 ? 8.360 -3.176 -17.571 1.00 84.75 90 ASP A C 1
ATOM 762 O O . ASP A 1 90 ? 8.120 -3.056 -16.367 1.00 84.75 90 ASP A O 1
ATOM 766 N N . ARG A 1 91 ? 8.122 -2.180 -18.430 1.00 82.69 91 ARG A N 1
ATOM 767 C CA . ARG A 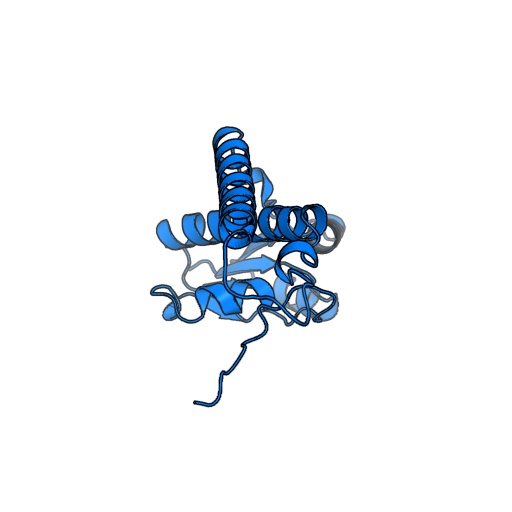1 91 ? 7.587 -0.873 -18.028 1.00 82.69 91 ARG A CA 1
ATOM 768 C C . ARG A 1 91 ? 6.194 -0.963 -17.414 1.00 82.69 91 ARG A C 1
ATOM 770 O O . ARG A 1 91 ? 5.866 -0.146 -16.557 1.00 82.69 91 ARG A O 1
ATOM 777 N N . ASN A 1 92 ? 5.357 -1.893 -17.864 1.00 86.25 92 ASN A N 1
ATOM 778 C CA . ASN A 1 92 ? 4.021 -2.066 -17.307 1.00 86.25 92 ASN A CA 1
ATOM 779 C C . ASN A 1 92 ? 4.091 -2.699 -15.921 1.00 86.25 92 ASN A C 1
ATOM 781 O O . ASN A 1 92 ? 3.361 -2.245 -15.041 1.00 86.25 92 ASN A O 1
ATOM 785 N N . GLU A 1 93 ? 4.978 -3.675 -15.719 1.00 87.00 93 GLU A N 1
ATOM 786 C CA . GLU A 1 93 ? 5.211 -4.274 -14.401 1.00 87.00 93 GLU A CA 1
ATOM 787 C C . GLU A 1 93 ? 5.772 -3.242 -13.427 1.00 87.00 93 GLU A C 1
ATOM 789 O O . GLU A 1 93 ? 5.215 -3.057 -12.346 1.00 87.00 93 GLU A O 1
ATOM 794 N N . LEU A 1 94 ? 6.791 -2.478 -13.834 1.00 86.75 94 LEU A N 1
ATOM 795 C CA . LEU A 1 94 ? 7.359 -1.433 -12.988 1.00 86.75 94 LEU A CA 1
ATOM 796 C C . LEU A 1 94 ? 6.350 -0.316 -12.690 1.00 86.75 94 LEU A C 1
ATOM 798 O O . LEU A 1 94 ? 6.255 0.155 -11.558 1.00 86.75 94 LEU A O 1
ATOM 802 N N . ARG A 1 95 ? 5.549 0.103 -13.678 1.00 88.75 95 ARG A N 1
ATOM 803 C CA . ARG A 1 95 ? 4.456 1.053 -13.431 1.00 88.75 95 ARG A CA 1
ATOM 804 C C . ARG A 1 95 ? 3.444 0.472 -12.450 1.00 88.75 95 ARG A C 1
ATOM 806 O O . ARG A 1 95 ? 3.007 1.187 -11.557 1.00 88.75 95 ARG A O 1
ATOM 813 N N . GLY A 1 96 ? 3.063 -0.793 -12.622 1.00 88.94 96 GLY A N 1
ATOM 814 C CA . GLY A 1 96 ? 2.148 -1.498 -11.728 1.00 88.94 96 GLY A CA 1
ATOM 815 C C . GLY A 1 96 ? 2.682 -1.553 -10.299 1.00 88.94 96 GLY A C 1
ATOM 816 O O . GLY A 1 96 ? 1.949 -1.234 -9.367 1.00 88.94 96 GLY A O 1
ATOM 817 N N . PHE A 1 97 ? 3.973 -1.846 -10.137 1.00 89.12 97 PHE A N 1
ATOM 818 C CA . PHE A 1 97 ? 4.663 -1.807 -8.851 1.00 89.12 97 PHE A CA 1
ATOM 819 C C . PHE A 1 97 ? 4.566 -0.430 -8.193 1.00 89.12 97 PHE A C 1
ATOM 821 O O . PHE A 1 97 ? 4.070 -0.315 -7.072 1.00 89.12 97 PHE A O 1
ATOM 828 N N . LEU A 1 98 ? 4.983 0.625 -8.903 1.00 91.75 98 LEU A N 1
ATOM 829 C CA . LEU A 1 98 ? 4.965 1.995 -8.385 1.00 91.75 98 LEU A CA 1
ATOM 830 C C . LEU A 1 98 ? 3.541 2.432 -8.020 1.00 91.75 98 LEU A C 1
ATOM 832 O O . LEU A 1 98 ? 3.303 2.930 -6.922 1.00 91.75 98 LEU A O 1
ATOM 836 N N . MET A 1 99 ? 2.573 2.173 -8.899 1.00 91.06 99 MET A N 1
ATOM 837 C CA . MET A 1 99 ? 1.168 2.503 -8.660 1.00 91.06 99 MET A CA 1
ATOM 838 C C . MET A 1 99 ? 0.540 1.692 -7.518 1.00 91.06 99 MET A C 1
ATOM 840 O O . MET A 1 99 ? -0.460 2.137 -6.968 1.00 91.06 99 MET A O 1
ATOM 844 N N . ASN A 1 100 ? 1.106 0.542 -7.140 1.00 89.94 100 ASN A N 1
ATOM 845 C CA . ASN A 1 100 ? 0.670 -0.235 -5.978 1.00 89.94 100 ASN A CA 1
ATOM 846 C C . ASN A 1 100 ? 1.292 0.283 -4.669 1.00 89.94 100 ASN A C 1
ATOM 848 O O . ASN A 1 100 ? 0.595 0.423 -3.665 1.00 89.94 100 ASN A O 1
ATOM 852 N N . ILE A 1 101 ? 2.598 0.576 -4.662 1.00 91.06 101 ILE A N 1
ATOM 853 C CA . ILE A 1 101 ? 3.330 0.880 -3.422 1.00 91.06 101 ILE A CA 1
ATOM 854 C C . ILE A 1 101 ? 3.283 2.361 -3.028 1.00 91.06 101 ILE A C 1
ATOM 856 O O . ILE A 1 101 ? 3.118 2.683 -1.851 1.00 91.06 101 ILE A O 1
ATOM 860 N N . ILE A 1 102 ? 3.374 3.281 -3.992 1.00 94.00 102 ILE A N 1
ATOM 861 C CA . ILE A 1 102 ? 3.442 4.724 -3.719 1.00 94.00 102 ILE A CA 1
ATOM 862 C C . ILE A 1 102 ? 2.181 5.251 -3.006 1.00 94.00 102 ILE A C 1
ATOM 864 O O . ILE A 1 102 ? 2.342 6.008 -2.043 1.00 94.00 102 ILE A O 1
ATOM 868 N N . PRO A 1 103 ? 0.942 4.853 -3.372 1.00 94.56 103 PRO A N 1
ATOM 869 C CA . PRO A 1 103 ? -0.242 5.269 -2.621 1.00 94.56 103 PRO A CA 1
ATOM 870 C C . PRO A 1 103 ? -0.192 4.846 -1.150 1.00 94.56 103 PRO A C 1
ATOM 872 O O . PRO A 1 103 ? -0.504 5.645 -0.268 1.00 94.56 103 PRO A O 1
ATOM 875 N N . LYS A 1 104 ? 0.262 3.617 -0.874 1.00 94.44 104 LYS A N 1
ATOM 876 C CA . LYS A 1 104 ? 0.380 3.075 0.487 1.00 94.44 104 LYS A CA 1
ATOM 877 C C . LYS A 1 104 ? 1.369 3.886 1.317 1.00 94.44 104 LYS A C 1
ATOM 879 O O . LYS A 1 104 ? 1.043 4.283 2.433 1.00 94.44 104 LYS A O 1
ATOM 884 N N . ILE A 1 105 ? 2.536 4.202 0.750 1.00 93.31 105 ILE A N 1
ATOM 885 C CA . ILE A 1 105 ? 3.539 5.065 1.393 1.00 93.31 105 ILE A CA 1
ATOM 886 C C . ILE A 1 105 ? 2.938 6.439 1.709 1.00 93.31 105 ILE A C 1
ATOM 888 O O . ILE A 1 105 ? 3.061 6.902 2.840 1.00 93.31 105 ILE A O 1
ATOM 892 N N . LYS A 1 106 ? 2.251 7.070 0.745 1.00 94.19 106 LYS A N 1
ATOM 893 C CA . LYS A 1 106 ? 1.659 8.405 0.922 1.00 94.19 106 LYS A CA 1
ATOM 894 C C . LYS A 1 106 ? 0.636 8.432 2.060 1.00 94.19 106 LYS A C 1
ATOM 896 O O . LYS A 1 106 ? 0.688 9.318 2.908 1.00 94.19 106 LYS A O 1
ATOM 901 N N . VAL A 1 107 ? -0.256 7.443 2.119 1.00 95.25 107 VAL A N 1
ATOM 902 C CA . VAL A 1 107 ? -1.269 7.346 3.182 1.00 95.25 107 VAL A CA 1
ATOM 903 C C . VAL A 1 107 ? -0.622 7.110 4.549 1.00 95.25 107 VAL A C 1
ATOM 905 O O . VAL A 1 107 ? -0.965 7.783 5.520 1.00 95.25 107 VAL A O 1
ATOM 908 N N . VAL A 1 108 ? 0.355 6.203 4.639 1.00 93.88 108 VAL A N 1
ATOM 909 C CA . VAL A 1 108 ? 1.075 5.932 5.896 1.00 93.88 108 VAL A CA 1
ATOM 910 C C . VAL A 1 108 ? 1.835 7.169 6.369 1.00 93.88 108 VAL A C 1
ATOM 912 O O . VAL A 1 108 ? 1.786 7.500 7.553 1.00 93.88 108 VAL A O 1
ATOM 915 N N . GLU A 1 109 ? 2.483 7.895 5.458 1.00 92.12 109 GLU A N 1
ATOM 916 C CA . GLU A 1 109 ? 3.158 9.149 5.777 1.00 92.12 109 GLU A CA 1
ATOM 917 C C . GLU A 1 109 ? 2.177 10.189 6.337 1.00 92.12 109 GLU A C 1
ATOM 919 O O . GLU A 1 109 ? 2.440 10.753 7.399 1.00 92.12 109 GLU A O 1
ATOM 924 N N . GLN A 1 110 ? 1.035 10.413 5.679 1.00 92.44 110 GLN A N 1
ATOM 925 C CA . GLN A 1 110 ? 0.007 11.349 6.152 1.00 92.44 110 GLN A CA 1
ATOM 926 C C . GLN A 1 110 ? -0.482 10.997 7.565 1.00 92.44 110 GLN A C 1
ATOM 928 O O . GLN A 1 110 ? -0.615 11.867 8.428 1.00 92.44 110 GLN A O 1
ATOM 933 N N . ILE A 1 111 ? -0.722 9.711 7.827 1.00 92.62 111 ILE A N 1
ATOM 934 C CA . ILE A 1 111 ? -1.141 9.210 9.140 1.00 92.62 111 ILE A CA 1
ATOM 935 C C . ILE A 1 111 ? -0.063 9.482 10.198 1.00 92.62 111 ILE A C 1
ATOM 937 O O . ILE A 1 111 ? -0.368 9.984 11.283 1.00 92.62 111 ILE A O 1
ATOM 941 N N . LEU A 1 112 ? 1.195 9.171 9.882 1.00 89.81 112 LEU A N 1
ATOM 942 C CA . LEU A 1 112 ? 2.331 9.355 10.784 1.00 89.81 112 LEU A CA 1
ATOM 943 C C . LEU A 1 112 ? 2.619 10.830 11.074 1.00 89.81 112 LEU A C 1
ATOM 945 O O . LEU A 1 112 ? 2.968 11.169 12.202 1.00 89.81 112 LEU A O 1
ATOM 949 N N . GLN A 1 113 ? 2.439 11.717 10.093 1.00 88.25 113 GLN A N 1
ATOM 950 C CA . GLN A 1 113 ? 2.602 13.162 10.270 1.00 88.25 113 GLN A CA 1
ATOM 951 C C . GLN A 1 113 ? 1.551 13.756 11.218 1.00 88.25 113 GLN A C 1
ATOM 953 O O . GLN A 1 113 ? 1.874 14.647 12.003 1.00 88.25 113 GLN A O 1
ATOM 958 N N . ASN A 1 114 ? 0.320 13.237 11.196 1.00 84.06 114 ASN A N 1
ATOM 959 C CA . ASN A 1 114 ? -0.737 13.661 12.117 1.00 84.06 114 ASN A CA 1
ATOM 960 C C . ASN A 1 114 ? -0.509 13.159 13.559 1.00 84.06 114 ASN A C 1
ATOM 962 O O . ASN A 1 114 ? -1.042 13.751 14.491 1.00 84.06 114 ASN A O 1
ATOM 966 N N . ASN A 1 115 ? 0.277 12.086 13.737 1.00 71.56 115 ASN A N 1
ATOM 967 C CA . ASN A 1 115 ? 0.768 11.515 15.003 1.00 71.56 115 ASN A CA 1
ATOM 968 C C . ASN A 1 115 ? -0.257 11.413 16.156 1.00 71.56 115 ASN A C 1
ATOM 970 O O . ASN A 1 115 ? 0.056 11.668 17.319 1.00 71.56 115 ASN A O 1
ATOM 974 N N . ASN A 1 116 ? -1.491 11.014 15.843 1.00 83.56 116 ASN A N 1
ATOM 975 C CA . ASN A 1 116 ? -2.569 10.875 16.831 1.00 83.56 116 ASN A CA 1
ATOM 976 C C . ASN A 1 116 ? -2.641 9.480 17.483 1.00 83.56 116 ASN A C 1
ATOM 978 O O . ASN A 1 116 ? -3.531 9.222 18.295 1.00 83.56 116 ASN A O 1
ATOM 982 N N . TYR A 1 117 ? -1.726 8.576 17.124 1.00 87.88 117 TYR A N 1
ATOM 983 C CA . TYR A 1 117 ? -1.755 7.172 17.528 1.00 87.88 117 TYR A CA 1
ATOM 984 C C . TYR A 1 117 ? -0.545 6.828 18.393 1.00 87.88 117 TYR A C 1
ATOM 986 O O . TYR A 1 117 ? 0.579 7.230 18.101 1.00 87.88 117 TYR A O 1
ATOM 994 N N . GLU A 1 118 ? -0.772 6.046 19.450 1.00 87.69 118 GLU A N 1
ATOM 995 C CA . GLU A 1 118 ? 0.317 5.571 20.317 1.00 87.69 118 GLU A CA 1
ATOM 996 C C . GLU A 1 118 ? 1.215 4.583 19.569 1.00 87.69 118 GLU A C 1
ATOM 998 O O . GLU A 1 118 ? 2.441 4.644 19.655 1.00 87.69 118 GLU A O 1
ATOM 1003 N N . LYS A 1 119 ? 0.582 3.663 18.836 1.00 90.62 119 LYS A N 1
ATOM 1004 C CA . LYS A 1 119 ? 1.229 2.633 18.028 1.00 90.62 119 LYS A CA 1
ATOM 1005 C C . LYS A 1 119 ? 0.454 2.440 16.740 1.00 90.62 119 LYS A C 1
ATOM 1007 O O . LYS A 1 119 ? -0.780 2.448 16.743 1.00 90.62 119 LYS A O 1
ATOM 1012 N N . ILE A 1 120 ? 1.197 2.218 15.668 1.00 93.44 120 ILE A N 1
ATOM 1013 C CA . ILE A 1 120 ? 0.677 1.921 14.342 1.00 93.44 120 ILE A CA 1
ATOM 1014 C C . ILE A 1 120 ? 1.219 0.566 13.916 1.00 93.44 120 ILE A C 1
ATOM 1016 O O . ILE A 1 120 ? 2.427 0.369 13.825 1.00 93.44 120 ILE A O 1
ATOM 1020 N N . PHE A 1 121 ? 0.325 -0.377 13.674 1.00 93.44 121 PHE A N 1
ATOM 1021 C CA . PHE A 1 121 ? 0.661 -1.720 13.239 1.00 93.44 121 PHE A CA 1
ATOM 1022 C C . PHE A 1 121 ? 0.563 -1.797 11.715 1.00 93.44 121 PHE A C 1
ATOM 1024 O O . PHE A 1 121 ? -0.469 -1.437 11.147 1.00 93.44 121 PHE A O 1
ATOM 1031 N N . LEU A 1 122 ? 1.645 -2.234 11.070 1.00 93.69 122 LEU A N 1
ATOM 1032 C CA . LEU A 1 122 ? 1.813 -2.287 9.616 1.00 93.69 122 LEU A CA 1
ATOM 1033 C C . LEU A 1 122 ? 2.124 -3.720 9.173 1.00 93.69 122 LEU A C 1
ATOM 1035 O O . LEU A 1 122 ? 2.881 -4.419 9.851 1.00 93.69 122 LEU A O 1
ATOM 1039 N N . ALA A 1 123 ? 1.602 -4.140 8.023 1.00 91.81 123 ALA A N 1
ATOM 1040 C CA . ALA A 1 123 ? 2.050 -5.369 7.367 1.00 91.81 123 ALA A CA 1
ATOM 1041 C C . ALA A 1 123 ? 3.511 -5.254 6.879 1.00 91.81 123 ALA A C 1
ATOM 1043 O O . ALA A 1 123 ? 4.016 -4.143 6.684 1.00 91.81 123 ALA A O 1
ATOM 1044 N N . SER A 1 124 ? 4.201 -6.390 6.706 1.00 90.62 124 SER A N 1
ATOM 1045 C CA . SER A 1 124 ? 5.654 -6.447 6.445 1.00 90.62 124 SER A CA 1
ATOM 1046 C C . SER A 1 124 ? 6.120 -5.586 5.269 1.00 90.62 124 SER A C 1
ATOM 1048 O O . SER A 1 124 ? 7.039 -4.787 5.434 1.00 90.62 124 SER A O 1
ATOM 1050 N N . ASN A 1 125 ? 5.435 -5.673 4.128 1.00 87.06 125 ASN A N 1
ATOM 1051 C CA . ASN A 1 125 ? 5.745 -4.934 2.899 1.00 87.06 125 ASN A CA 1
ATOM 1052 C C . ASN A 1 125 ? 5.827 -3.405 3.091 1.00 87.06 125 ASN A C 1
ATOM 1054 O O . ASN A 1 125 ? 6.621 -2.732 2.439 1.00 87.06 125 ASN A O 1
ATOM 1058 N N . ILE A 1 126 ? 5.013 -2.844 3.987 1.00 91.06 126 ILE A N 1
ATOM 1059 C CA . ILE A 1 126 ? 5.033 -1.419 4.330 1.00 91.06 126 ILE A CA 1
ATOM 1060 C C . ILE A 1 126 ? 5.950 -1.159 5.522 1.00 91.06 126 ILE A C 1
ATOM 1062 O O . ILE A 1 126 ? 6.674 -0.164 5.535 1.00 91.06 126 ILE A O 1
ATOM 1066 N N . TYR A 1 127 ? 5.944 -2.043 6.520 1.00 92.81 127 TYR A N 1
ATOM 1067 C CA . TYR A 1 127 ? 6.800 -1.929 7.698 1.00 92.81 127 TYR A CA 1
ATOM 1068 C C . TYR A 1 127 ? 8.278 -1.785 7.312 1.00 92.81 127 TYR A C 1
ATOM 1070 O O . TYR A 1 127 ? 8.965 -0.931 7.865 1.00 92.81 127 TYR A O 1
ATOM 1078 N N . GLU A 1 128 ? 8.751 -2.556 6.333 1.00 89.88 128 GLU A N 1
ATOM 1079 C CA . GLU A 1 128 ? 10.140 -2.520 5.860 1.00 89.88 128 GLU A CA 1
ATOM 1080 C C . GLU A 1 128 ? 10.549 -1.161 5.279 1.00 89.88 128 GLU A C 1
ATOM 1082 O O . GLU A 1 128 ? 11.677 -0.721 5.488 1.00 89.88 128 GLU A O 1
ATOM 1087 N N . ILE A 1 129 ? 9.624 -0.442 4.639 1.00 89.31 129 ILE A N 1
ATOM 1088 C CA . ILE A 1 129 ? 9.883 0.889 4.067 1.00 89.31 129 ILE A CA 1
ATOM 1089 C C . ILE A 1 129 ? 10.090 1.929 5.175 1.00 89.31 129 ILE A C 1
ATOM 1091 O O . ILE A 1 129 ? 10.942 2.812 5.070 1.00 89.31 129 ILE A O 1
ATOM 1095 N N . PHE A 1 130 ? 9.310 1.837 6.254 1.00 89.44 130 PHE A N 1
ATOM 1096 C CA . PHE A 1 130 ? 9.342 2.809 7.350 1.00 89.44 130 PHE A CA 1
ATOM 1097 C C . PHE A 1 130 ? 10.228 2.381 8.528 1.00 89.44 130 PHE A C 1
ATOM 1099 O O . PHE A 1 130 ? 10.487 3.206 9.411 1.00 89.44 130 PHE A O 1
ATOM 1106 N N . GLY A 1 131 ? 10.715 1.136 8.541 1.00 84.25 131 GLY A N 1
ATOM 1107 C CA . GLY A 1 131 ? 11.487 0.521 9.626 1.00 84.25 131 GLY A CA 1
ATOM 1108 C C . GLY A 1 131 ? 12.784 1.250 9.980 1.00 84.25 131 GLY A C 1
ATOM 1109 O O . GLY A 1 131 ? 13.230 1.177 11.126 1.00 84.25 131 GLY A O 1
ATOM 1110 N N . ASP A 1 132 ? 13.340 2.009 9.035 1.00 82.44 132 ASP A N 1
ATOM 1111 C CA . ASP A 1 132 ? 14.545 2.830 9.216 1.00 82.44 132 ASP A CA 1
ATOM 1112 C C . ASP A 1 132 ? 14.269 4.341 9.108 1.00 82.44 132 ASP A C 1
ATOM 1114 O O . ASP A 1 132 ? 15.181 5.162 9.015 1.00 82.44 132 ASP A O 1
ATOM 1118 N N . SER A 1 133 ? 12.995 4.736 9.157 1.00 86.38 133 SER A N 1
ATOM 1119 C CA . SER A 1 133 ? 12.584 6.140 9.144 1.00 86.38 133 SER A CA 1
ATOM 1120 C C . SER A 1 133 ? 12.576 6.760 10.548 1.00 86.38 133 SER A C 1
ATOM 1122 O O . SER A 1 133 ? 12.583 6.071 11.570 1.00 86.38 133 SER A O 1
ATOM 1124 N N . ARG A 1 134 ? 12.434 8.092 10.618 1.00 86.38 134 ARG A N 1
ATOM 1125 C CA . ARG A 1 134 ? 12.214 8.832 11.880 1.00 86.38 134 ARG A CA 1
ATOM 1126 C C . ARG A 1 134 ? 10.964 8.397 12.663 1.00 86.38 134 ARG A C 1
ATOM 1128 O O . ARG A 1 134 ? 10.802 8.805 13.806 1.00 86.38 134 ARG A O 1
ATOM 1135 N N . PHE A 1 135 ? 10.077 7.618 12.046 1.00 85.69 135 PHE A N 1
ATOM 1136 C CA . PHE A 1 135 ? 8.817 7.157 12.626 1.00 85.69 135 PHE A CA 1
ATOM 1137 C C . PHE A 1 135 ? 8.903 5.756 13.254 1.00 85.69 135 PHE A C 1
ATOM 1139 O O . PHE A 1 135 ? 7.897 5.244 13.746 1.00 85.69 135 PHE A O 1
ATOM 1146 N N . LYS A 1 136 ? 10.092 5.137 13.257 1.00 87.38 136 LYS A N 1
ATOM 1147 C CA . LYS A 1 136 ? 10.342 3.770 13.739 1.00 87.38 136 LYS A CA 1
ATOM 1148 C C . LYS A 1 136 ? 9.737 3.472 15.114 1.00 87.38 136 LYS A C 1
ATOM 1150 O O . LYS A 1 136 ? 9.152 2.413 15.323 1.00 87.38 136 LYS A O 1
ATOM 1155 N N . GLU A 1 137 ? 9.835 4.417 16.046 1.00 88.00 137 GLU A N 1
ATOM 1156 C CA . GLU A 1 137 ? 9.358 4.227 17.420 1.00 88.00 137 GLU A CA 1
ATOM 1157 C C . GLU A 1 137 ? 7.834 4.060 17.513 1.00 88.00 137 GLU A C 1
ATOM 1159 O O . GLU A 1 137 ? 7.352 3.365 18.411 1.00 88.00 137 GLU A O 1
ATOM 1164 N N . ASN A 1 138 ? 7.082 4.614 16.557 1.00 88.31 138 ASN A N 1
ATOM 1165 C CA . ASN A 1 138 ? 5.620 4.580 16.513 1.00 88.31 138 ASN A CA 1
ATOM 1166 C C . ASN A 1 138 ? 5.063 3.378 15.738 1.00 88.31 138 ASN A C 1
ATOM 1168 O O . ASN A 1 138 ? 3.879 3.073 15.879 1.00 88.31 138 ASN A O 1
ATOM 1172 N N . ILE A 1 139 ? 5.880 2.690 14.936 1.00 93.19 139 ILE A N 1
ATOM 1173 C CA . ILE A 1 139 ? 5.420 1.598 14.067 1.00 93.19 139 ILE A CA 1
ATOM 1174 C C . ILE A 1 139 ? 5.766 0.219 14.632 1.00 93.19 139 ILE A C 1
ATOM 1176 O O . ILE A 1 139 ? 6.802 0.020 15.264 1.00 93.19 139 ILE A O 1
ATOM 1180 N N . ARG A 1 140 ? 4.903 -0.768 14.411 1.00 93.50 140 ARG A N 1
ATOM 1181 C CA . ARG A 1 140 ? 5.107 -2.165 14.811 1.00 93.50 140 ARG A CA 1
ATOM 1182 C C . ARG A 1 1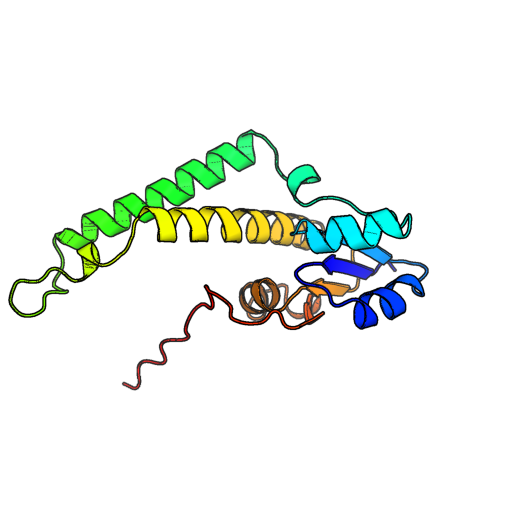40 ? 4.710 -3.083 13.662 1.00 93.50 140 ARG A C 1
ATOM 1184 O O . ARG A 1 140 ? 3.762 -2.791 12.940 1.00 93.50 140 ARG A O 1
ATOM 1191 N N . LEU A 1 141 ? 5.421 -4.195 13.513 1.00 92.94 141 LEU A N 1
ATOM 1192 C CA . LEU A 1 141 ? 5.042 -5.232 12.560 1.00 92.94 141 LEU A CA 1
ATOM 1193 C C . LEU A 1 141 ? 3.749 -5.914 13.032 1.00 92.94 141 LEU A C 1
ATOM 1195 O O . LEU A 1 141 ? 3.646 -6.301 14.198 1.00 92.94 141 LEU A O 1
ATOM 1199 N N . LEU A 1 142 ? 2.778 -6.037 12.130 1.00 91.50 142 LEU A N 1
ATOM 1200 C CA . LEU A 1 142 ? 1.502 -6.707 12.365 1.00 91.50 142 LEU A CA 1
ATOM 1201 C C . LEU A 1 142 ? 1.552 -8.178 11.948 1.00 91.50 142 LEU A C 1
ATOM 1203 O O . LEU A 1 142 ? 1.321 -9.063 12.766 1.00 91.50 142 LEU A O 1
ATOM 1207 N N . ASN A 1 143 ? 1.834 -8.406 10.669 1.00 89.81 143 ASN A N 1
ATOM 1208 C CA . ASN A 1 143 ? 1.829 -9.702 10.010 1.00 89.81 143 ASN A CA 1
ATOM 1209 C C . ASN A 1 143 ? 2.840 -9.699 8.859 1.00 89.81 143 ASN A C 1
ATOM 1211 O O . ASN A 1 143 ? 3.199 -8.648 8.321 1.00 89.81 143 ASN A O 1
ATOM 1215 N N . THR A 1 144 ? 3.282 -10.894 8.478 1.00 89.19 144 THR A N 1
ATOM 1216 C CA . THR A 1 144 ? 4.139 -11.098 7.310 1.00 89.19 144 THR A CA 1
ATOM 1217 C C . THR A 1 144 ? 3.283 -11.528 6.130 1.00 89.19 144 THR A C 1
ATOM 1219 O O . THR A 1 144 ? 2.570 -12.532 6.211 1.00 89.19 144 THR A O 1
ATOM 1222 N N .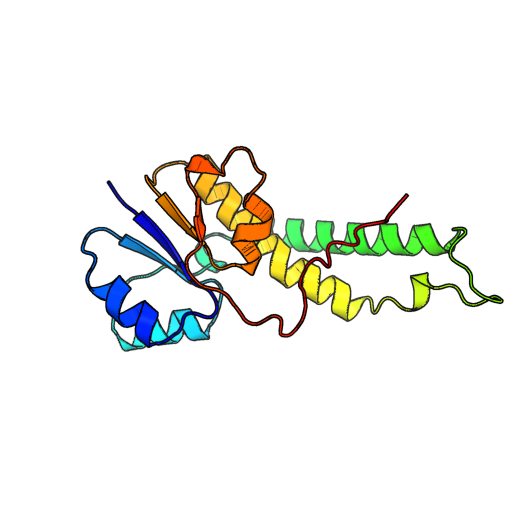 ILE A 1 145 ? 3.364 -10.773 5.040 1.00 83.31 145 ILE A N 1
ATOM 1223 C CA . ILE A 1 145 ? 2.770 -11.142 3.757 1.00 83.31 145 ILE A CA 1
ATOM 1224 C C . ILE A 1 145 ? 3.796 -12.010 3.014 1.00 83.31 145 ILE A C 1
ATOM 1226 O O . ILE A 1 145 ? 4.974 -11.652 3.024 1.00 83.31 145 ILE A O 1
ATOM 1230 N N . PRO A 1 146 ? 3.404 -13.156 2.426 1.00 71.25 146 PRO A N 1
ATOM 1231 C CA . PRO A 1 146 ? 4.304 -13.946 1.592 1.00 71.25 146 PRO A CA 1
ATOM 1232 C C . PRO A 1 146 ? 4.882 -13.094 0.458 1.00 71.25 146 PRO A C 1
ATOM 1234 O O . PRO A 1 146 ? 4.140 -12.325 -0.154 1.00 71.25 146 PRO A O 1
ATOM 1237 N N . ASP A 1 147 ? 6.167 -13.277 0.151 1.00 61.47 147 ASP A N 1
ATOM 1238 C CA . ASP A 1 147 ? 6.848 -12.662 -0.996 1.00 61.47 147 ASP A CA 1
ATOM 1239 C C . ASP A 1 147 ? 6.353 -13.269 -2.319 1.00 61.47 147 ASP A C 1
ATOM 1241 O O . ASP A 1 147 ? 7.095 -13.887 -3.079 1.00 61.47 147 ASP A O 1
ATOM 1245 N N . GLU A 1 148 ? 5.068 -13.133 -2.616 1.00 53.59 148 GLU A N 1
ATOM 1246 C CA . GLU A 1 148 ? 4.548 -13.393 -3.949 1.00 53.59 148 GLU A CA 1
ATOM 1247 C C . GLU A 1 148 ? 4.582 -12.069 -4.710 1.00 53.59 148 GLU A C 1
ATOM 1249 O O . GLU A 1 148 ? 3.593 -11.350 -4.803 1.00 53.59 148 GLU A O 1
ATOM 1254 N N . PHE A 1 149 ? 5.769 -11.788 -5.260 1.00 47.53 149 PHE A N 1
ATOM 1255 C CA . P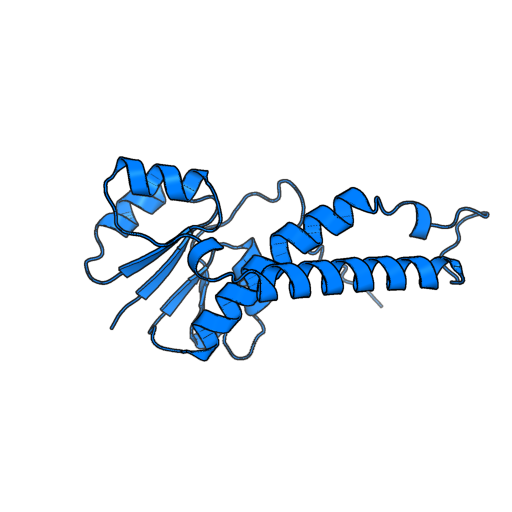HE A 1 149 ? 6.127 -10.643 -6.101 1.00 47.53 149 PHE A CA 1
ATOM 1256 C C . PHE A 1 149 ? 6.279 -9.311 -5.344 1.00 47.53 149 PHE A C 1
ATOM 1258 O O . PHE A 1 149 ? 5.314 -8.771 -4.819 1.00 47.53 149 PHE A O 1
ATOM 1265 N N . MET A 1 150 ? 7.473 -8.704 -5.443 1.00 47.34 150 MET A N 1
ATOM 1266 C CA . MET A 1 150 ? 7.788 -7.303 -5.089 1.00 47.34 150 MET A CA 1
ATOM 1267 C C . MET A 1 150 ? 8.361 -7.013 -3.685 1.00 47.34 150 MET A C 1
ATOM 1269 O O . MET A 1 150 ? 8.033 -5.990 -3.082 1.00 47.34 150 MET A O 1
ATOM 1273 N N . GLY A 1 151 ? 9.277 -7.839 -3.179 1.00 47.72 151 GLY A N 1
ATOM 1274 C CA . GLY A 1 151 ? 10.232 -7.353 -2.178 1.00 47.72 151 GLY A CA 1
ATOM 1275 C C . GLY A 1 151 ? 11.227 -6.388 -2.833 1.00 47.72 151 GLY A C 1
ATOM 1276 O O . GLY A 1 151 ? 11.656 -6.616 -3.966 1.00 47.72 151 GLY A O 1
ATOM 1277 N N . PHE A 1 152 ? 11.622 -5.315 -2.142 1.00 46.25 152 PHE A N 1
ATOM 1278 C CA . PHE A 1 152 ? 12.900 -4.680 -2.461 1.00 46.25 152 PHE A CA 1
ATOM 1279 C C . PHE A 1 152 ? 13.968 -5.728 -2.148 1.00 46.25 152 PHE A C 1
ATOM 1281 O O . PHE A 1 152 ? 14.306 -5.913 -0.981 1.00 46.25 152 PHE A O 1
ATOM 1288 N N . GLU A 1 153 ? 14.469 -6.458 -3.147 1.00 48.34 153 GLU A N 1
ATOM 1289 C CA . GLU A 1 153 ? 15.657 -7.273 -2.913 1.00 48.34 153 GLU A CA 1
ATOM 1290 C C . GLU A 1 153 ? 16.743 -6.331 -2.388 1.00 48.34 153 GLU A C 1
ATOM 1292 O O . GLU A 1 153 ? 17.171 -5.395 -3.073 1.00 48.34 153 GLU A O 1
ATOM 1297 N N . LYS A 1 154 ? 17.160 -6.543 -1.135 1.00 42.81 154 LYS A N 1
ATOM 1298 C CA . LYS A 1 154 ? 18.412 -5.982 -0.645 1.00 42.81 154 LYS A CA 1
ATOM 1299 C C . LYS A 1 154 ? 19.510 -6.612 -1.485 1.00 42.81 154 LYS A C 1
ATOM 1301 O O . LYS A 1 154 ? 19.942 -7.730 -1.227 1.00 42.81 154 LYS A O 1
ATOM 1306 N N . ILE A 1 155 ? 19.929 -5.896 -2.520 1.00 44.75 155 ILE A N 1
ATOM 1307 C CA . ILE A 1 155 ? 21.157 -6.216 -3.228 1.00 44.75 155 ILE A CA 1
ATOM 1308 C C . ILE A 1 155 ? 22.288 -5.751 -2.314 1.00 44.75 155 ILE A C 1
ATOM 1310 O O . ILE A 1 155 ? 22.733 -4.604 -2.382 1.00 44.75 155 ILE A O 1
ATOM 1314 N N . ASP A 1 156 ? 22.717 -6.634 -1.417 1.00 42.28 156 ASP A N 1
ATOM 1315 C CA . ASP A 1 156 ? 23.962 -6.455 -0.685 1.00 42.28 156 ASP A CA 1
ATOM 1316 C C . ASP A 1 156 ? 25.105 -6.639 -1.693 1.00 42.28 156 ASP A C 1
ATOM 1318 O O . ASP A 1 156 ? 25.464 -7.752 -2.078 1.00 42.28 156 ASP A O 1
ATOM 1322 N N . ILE A 1 157 ? 25.637 -5.524 -2.196 1.00 36.75 157 ILE A N 1
ATOM 1323 C CA . ILE A 1 157 ? 26.843 -5.547 -3.022 1.00 36.75 157 ILE A CA 1
ATOM 1324 C C . ILE A 1 157 ? 28.017 -5.719 -2.063 1.00 36.75 157 ILE A C 1
ATOM 1326 O O . ILE A 1 157 ? 28.446 -4.758 -1.422 1.00 36.75 157 ILE A O 1
ATOM 1330 N N . GLU A 1 158 ? 28.524 -6.945 -1.947 1.00 40.19 158 GLU A N 1
ATOM 1331 C CA . GLU A 1 158 ? 29.817 -7.187 -1.311 1.00 40.19 158 GLU A CA 1
ATOM 1332 C C . GLU A 1 158 ? 30.902 -6.465 -2.132 1.00 40.19 158 GLU A C 1
ATOM 1334 O O . GLU A 1 158 ? 31.177 -6.825 -3.278 1.00 40.19 158 GLU A O 1
ATOM 1339 N N . THR A 1 159 ? 31.458 -5.388 -1.568 1.00 40.88 159 THR A N 1
ATOM 1340 C CA . THR A 1 159 ? 32.631 -4.662 -2.091 1.00 40.88 159 THR A CA 1
ATOM 1341 C C . THR A 1 159 ? 33.936 -5.293 -1.651 1.00 40.88 159 THR A C 1
ATOM 1343 O O . THR A 1 159 ? 34.034 -5.600 -0.440 1.00 40.88 159 THR A O 1
#

Organism: NCBI:txid408172

pLDDT: mean 83.98, std 13.92, range [36.75, 96.62]

Sequence (159 aa):
MTELYILEGIKEEELTNLAKKNFSEFITFDYESHKKLSDRNIHHKLIDDYITDLDRREIFDFSNSCLKKIEEFNESVLRFHDINLVNLIDRNELRGFLMNIIPKIKVVEQILQNNNYEKIFLASNIYEIFGDSRFKENIRLLNTIPDEFMGFEKIDIET

Radius of gyration: 18.55 Å; chains: 1; bounding box: 52×32×51 Å

Foldseek 3Di:
DAEEEEDDPDDPVLVVVVVPDPRYAYEYLDDVVVVSCVVVVHDYHYLVVQADPVNVVVLLVVLVVVVVVLVVCQVDDCDDPNDRVSVVDDSVVSSVLSSSVVSVQVSVVVVLVVVPHQAYEDAPQNCVVCCPPPSVNRYDHRYYDPCPDDDPPPPPPDD